Protein AF-A0A7Y8IAD5-F1 (afdb_monomer_lite)

Radius of gyration: 16.97 Å; chains: 1; bounding box: 49×31×34 Å

Secondary structure (DSSP, 8-state):
-HHHHHHHTT--HHHHHHHHHHHHT-TTS--SPPPPSSHHHHHHHHHHHHHHHHTTS---HHHHHHHHHHHHHTT--HHHHHHHHHHHHHHHHHHHHHHHHHHTT-

Structure (mmCIF, N/CA/C/O backbone):
data_AF-A0A7Y8IAD5-F1
#
_entry.id   AF-A0A7Y8IAD5-F1
#
loop_
_atom_site.group_PDB
_atom_site.id
_atom_site.type_symbol
_atom_site.label_atom_id
_atom_site.label_alt_id
_atom_site.label_comp_id
_atom_site.label_asym_id
_atom_site.label_entity_id
_atom_site.label_seq_id
_atom_site.pdbx_PDB_ins_code
_atom_site.Cartn_x
_atom_site.Cartn_y
_atom_site.Cartn_z
_atom_site.occupancy
_atom_site.B_iso_or_equiv
_atom_site.auth_seq_id
_atom_site.auth_comp_id
_atom_site.auth_asym_id
_atom_site.auth_atom_id
_atom_site.pdbx_PDB_model_num
ATOM 1 N N . MET A 1 1 ? 12.356 -2.886 -3.088 1.00 66.75 1 MET A N 1
ATOM 2 C CA . MET A 1 1 ? 11.674 -3.958 -2.321 1.00 66.75 1 MET A CA 1
ATOM 3 C C . MET A 1 1 ? 11.079 -5.046 -3.227 1.00 66.75 1 MET A C 1
ATOM 5 O O . MET A 1 1 ? 11.380 -6.213 -3.013 1.00 66.75 1 MET A O 1
ATOM 9 N N . LEU A 1 2 ? 10.299 -4.703 -4.264 1.00 77.69 2 LEU A N 1
ATOM 10 C CA . LEU A 1 2 ? 9.707 -5.687 -5.190 1.00 77.69 2 LEU A CA 1
ATOM 11 C C . LEU A 1 2 ? 10.761 -6.478 -5.995 1.00 77.69 2 LEU A C 1
ATOM 13 O O . LEU A 1 2 ? 10.747 -7.705 -5.977 1.00 77.69 2 LEU A O 1
ATOM 17 N N . LYS A 1 3 ? 11.738 -5.788 -6.606 1.00 84.25 3 LYS A N 1
ATOM 18 C CA . LYS A 1 3 ? 12.818 -6.411 -7.403 1.00 84.25 3 LYS A CA 1
ATOM 19 C C . LYS A 1 3 ? 13.591 -7.480 -6.622 1.00 84.25 3 LYS A C 1
ATOM 21 O O . LYS A 1 3 ? 13.783 -8.593 -7.091 1.00 84.25 3 LYS A O 1
ATOM 26 N N . SER A 1 4 ? 13.952 -7.183 -5.372 1.00 83.00 4 SER A N 1
ATOM 27 C CA . SER A 1 4 ? 14.659 -8.130 -4.499 1.00 83.00 4 SER A CA 1
ATOM 28 C C . SER A 1 4 ? 13.843 -9.378 -4.153 1.00 83.00 4 SER A C 1
ATOM 30 O O . SER A 1 4 ? 14.429 -10.422 -3.891 1.00 83.00 4 SER A O 1
ATOM 32 N N . ILE A 1 5 ? 12.509 -9.285 -4.124 1.00 85.00 5 ILE A N 1
ATOM 33 C CA . ILE A 1 5 ? 11.641 -10.455 -3.932 1.00 85.00 5 ILE A CA 1
ATOM 34 C C . ILE A 1 5 ? 11.571 -11.249 -5.237 1.00 85.00 5 ILE A C 1
ATOM 36 O O . ILE A 1 5 ? 11.739 -12.463 -5.206 1.00 85.00 5 ILE A O 1
ATOM 40 N N . ALA A 1 6 ? 11.403 -10.572 -6.375 1.00 87.12 6 ALA A N 1
ATOM 41 C CA . ALA A 1 6 ? 11.337 -11.219 -7.681 1.00 87.12 6 ALA A CA 1
ATOM 42 C C . ALA A 1 6 ? 12.605 -12.039 -7.990 1.00 87.12 6 ALA A C 1
ATOM 44 O O . ALA A 1 6 ? 12.509 -13.207 -8.363 1.00 87.12 6 ALA A O 1
ATOM 45 N N . ILE A 1 7 ? 13.783 -11.474 -7.708 1.00 89.19 7 ILE A N 1
ATOM 46 C CA . ILE A 1 7 ? 15.074 -12.165 -7.845 1.00 89.19 7 ILE A CA 1
ATOM 47 C C . ILE A 1 7 ? 15.139 -13.403 -6.939 1.00 89.19 7 ILE A C 1
ATOM 49 O O . ILE A 1 7 ? 15.539 -14.476 -7.382 1.00 89.19 7 ILE A O 1
ATOM 53 N N . LYS A 1 8 ? 14.706 -13.293 -5.675 1.00 92.06 8 LYS A N 1
ATOM 54 C CA . LYS A 1 8 ? 14.694 -14.429 -4.731 1.00 92.06 8 LYS A CA 1
ATOM 55 C C . LYS A 1 8 ? 13.756 -15.558 -5.156 1.00 92.06 8 LYS A C 1
ATOM 57 O O . LYS A 1 8 ? 13.999 -16.704 -4.798 1.00 92.06 8 LYS A O 1
ATOM 62 N N . LEU A 1 9 ? 12.697 -15.235 -5.891 1.00 90.88 9 LEU A N 1
ATOM 63 C CA . LEU A 1 9 ? 11.754 -16.207 -6.440 1.00 90.88 9 LEU A CA 1
ATOM 64 C C . LEU A 1 9 ? 12.235 -16.817 -7.768 1.00 90.88 9 LEU A C 1
ATOM 66 O O . LEU A 1 9 ? 11.571 -17.704 -8.295 1.00 90.88 9 LEU A O 1
ATOM 70 N N . GLY A 1 10 ? 13.389 -16.382 -8.288 1.00 92.50 10 GLY A N 1
ATOM 71 C CA . GLY A 1 10 ? 13.981 -16.911 -9.517 1.00 92.50 10 GLY A CA 1
ATOM 72 C C . GLY A 1 10 ? 13.382 -16.333 -10.799 1.00 92.50 10 GLY A C 1
ATOM 73 O O . GLY A 1 10 ? 13.539 -16.934 -11.860 1.00 92.50 10 GLY A O 1
ATOM 74 N N . PHE A 1 11 ? 12.693 -15.190 -10.728 1.00 93.31 11 PHE A N 1
ATOM 75 C CA . PHE A 1 11 ? 12.215 -14.507 -11.928 1.00 93.31 11 PHE A CA 1
ATOM 76 C C . PHE A 1 11 ? 13.373 -13.836 -12.672 1.00 93.31 11 PHE A C 1
ATOM 78 O O . PHE A 1 11 ? 14.246 -13.224 -12.054 1.00 93.31 11 PHE A O 1
ATOM 85 N N . ALA A 1 12 ? 13.350 -13.926 -14.003 1.00 93.38 12 ALA A N 1
ATOM 86 C CA . ALA A 1 12 ? 14.280 -13.202 -14.861 1.00 93.38 12 ALA A CA 1
ATOM 87 C C . ALA A 1 12 ? 14.062 -11.685 -14.742 1.00 93.38 12 ALA A C 1
ATOM 89 O O . ALA A 1 12 ? 12.928 -11.235 -14.559 1.00 93.38 12 ALA A O 1
ATOM 90 N N . GLU A 1 13 ? 15.143 -10.912 -14.866 1.00 91.31 13 GLU A N 1
ATOM 91 C CA . GLU A 1 13 ? 15.111 -9.449 -14.759 1.00 91.31 13 GLU A CA 1
ATOM 92 C C . GLU A 1 13 ? 14.150 -8.821 -15.764 1.00 91.31 13 GLU A C 1
ATOM 94 O O . GLU A 1 13 ? 13.199 -8.136 -15.384 1.00 91.31 13 GLU A O 1
ATOM 99 N N . ASP A 1 14 ? 14.334 -9.177 -17.028 1.00 92.50 14 ASP A N 1
ATOM 100 C CA . ASP A 1 14 ? 13.557 -8.703 -18.167 1.00 92.50 14 ASP A CA 1
ATOM 101 C C . ASP A 1 14 ? 12.056 -8.944 -17.948 1.00 92.50 14 ASP A C 1
ATOM 103 O O . ASP A 1 14 ? 11.221 -8.084 -18.224 1.00 92.50 14 ASP A O 1
ATOM 107 N N . PHE A 1 15 ? 11.718 -10.099 -17.364 1.00 91.75 15 PHE A N 1
ATOM 108 C CA . PHE A 1 15 ? 10.343 -10.500 -17.105 1.00 91.75 15 PHE A CA 1
ATOM 109 C C . PHE A 1 15 ? 9.661 -9.615 -16.059 1.00 91.75 15 PHE A C 1
ATOM 111 O O . PHE A 1 15 ? 8.551 -9.129 -16.298 1.00 91.75 15 PHE A O 1
ATOM 118 N N . TYR A 1 16 ? 10.275 -9.409 -14.885 1.00 90.06 16 TYR A N 1
ATOM 119 C CA . TYR A 1 16 ? 9.615 -8.618 -13.844 1.00 90.06 16 TYR A CA 1
ATOM 120 C C . TYR A 1 16 ? 9.612 -7.125 -14.181 1.00 90.06 16 TYR A C 1
ATOM 122 O O . TYR A 1 16 ? 8.644 -6.450 -13.841 1.00 90.06 16 TYR A O 1
ATOM 130 N N . GLU A 1 17 ? 10.635 -6.606 -14.866 1.00 90.25 17 GLU A N 1
ATOM 131 C CA . GLU A 1 17 ? 10.659 -5.209 -15.319 1.00 90.25 17 GLU A CA 1
ATOM 132 C C . GLU A 1 17 ? 9.541 -4.942 -16.335 1.00 90.25 17 GLU A C 1
ATOM 134 O O . GLU A 1 17 ? 8.770 -3.990 -16.176 1.00 90.25 17 GLU A O 1
ATOM 139 N N . GLU A 1 18 ? 9.390 -5.813 -17.338 1.00 91.50 18 GLU A N 1
ATOM 140 C CA . GLU A 1 18 ? 8.318 -5.701 -18.328 1.00 91.50 18 GLU A CA 1
ATOM 141 C C . GLU A 1 18 ? 6.937 -5.840 -17.676 1.00 91.50 18 GLU A C 1
ATOM 143 O O . GLU A 1 18 ? 6.035 -5.041 -17.934 1.00 91.50 18 GLU A O 1
ATOM 148 N N . THR A 1 19 ? 6.783 -6.800 -16.763 1.00 89.88 19 THR A N 1
ATOM 149 C CA . THR A 1 19 ? 5.523 -7.015 -16.043 1.00 89.88 19 THR A CA 1
ATOM 150 C C . THR A 1 19 ? 5.131 -5.792 -15.215 1.00 89.88 19 THR A C 1
ATOM 152 O O . THR A 1 19 ? 3.983 -5.357 -15.284 1.00 89.88 19 THR A O 1
ATOM 155 N N . ILE A 1 20 ? 6.065 -5.198 -14.461 1.00 87.50 20 ILE A N 1
ATOM 156 C CA . ILE A 1 20 ? 5.802 -3.985 -13.669 1.00 87.50 20 ILE A CA 1
ATOM 157 C C . ILE A 1 20 ? 5.376 -2.838 -14.583 1.00 87.50 20 ILE A C 1
ATOM 159 O O . ILE A 1 20 ? 4.390 -2.160 -14.300 1.00 87.50 20 ILE A O 1
ATOM 163 N N . LYS A 1 21 ? 6.090 -2.635 -15.694 1.00 88.38 21 LYS A N 1
ATOM 164 C CA . LYS A 1 21 ? 5.775 -1.571 -16.649 1.00 88.38 21 LYS A CA 1
ATOM 165 C C . LYS A 1 21 ? 4.377 -1.744 -17.242 1.00 88.38 21 LYS A C 1
ATOM 167 O O . LYS A 1 21 ? 3.620 -0.780 -17.298 1.00 88.38 21 LYS A O 1
ATOM 172 N N . ASN A 1 22 ? 4.032 -2.965 -17.639 1.00 89.69 22 ASN A N 1
ATOM 173 C CA . ASN A 1 22 ? 2.741 -3.272 -18.244 1.00 89.69 22 ASN A CA 1
ATOM 174 C C . ASN A 1 22 ? 1.593 -3.174 -17.231 1.00 89.69 22 ASN A C 1
ATOM 176 O O . ASN A 1 22 ? 0.510 -2.730 -17.593 1.00 89.69 22 ASN A O 1
ATOM 180 N N . LEU A 1 23 ? 1.823 -3.524 -15.959 1.00 87.12 23 LEU A N 1
ATOM 181 C CA . LEU A 1 23 ? 0.827 -3.379 -14.892 1.00 87.12 23 LEU A CA 1
ATOM 182 C C . LEU A 1 23 ? 0.409 -1.920 -14.677 1.00 87.12 23 LEU A C 1
ATOM 184 O O . LEU A 1 23 ? -0.771 -1.659 -14.473 1.00 87.12 23 LEU A O 1
ATOM 188 N N . LEU A 1 24 ? 1.348 -0.974 -14.751 1.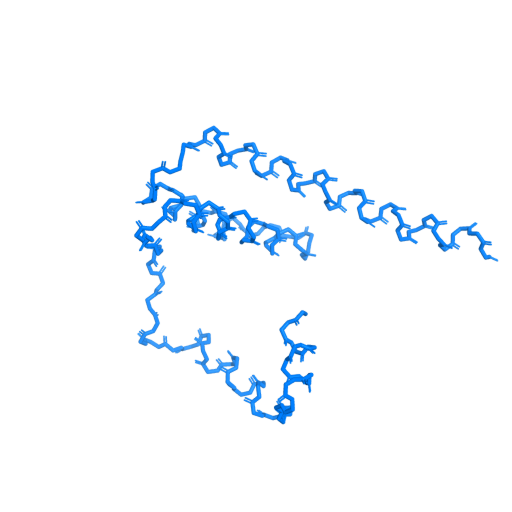00 80.69 24 LEU A N 1
ATOM 189 C CA . LEU A 1 24 ? 1.066 0.449 -14.518 1.00 80.69 24 LEU A CA 1
ATOM 190 C C . LEU A 1 24 ? 0.219 1.102 -15.618 1.00 80.69 24 LEU A C 1
ATOM 192 O O . LEU A 1 24 ? -0.385 2.140 -15.377 1.00 80.69 24 LEU A O 1
ATOM 196 N N . VAL A 1 25 ? 0.188 0.517 -16.816 1.00 85.56 25 VAL A N 1
ATOM 197 C CA . VAL A 1 25 ? -0.572 1.029 -17.971 1.00 85.56 25 VAL A CA 1
ATOM 198 C C . VAL A 1 25 ? -1.758 0.134 -18.333 1.00 85.56 25 VAL A C 1
ATOM 200 O O . VAL A 1 25 ? -2.349 0.284 -19.400 1.00 85.56 25 VAL A O 1
ATOM 203 N N . ASN A 1 26 ? -2.089 -0.831 -17.474 1.00 86.38 26 ASN A N 1
ATOM 204 C CA . ASN A 1 26 ? -3.121 -1.812 -17.759 1.00 86.38 26 ASN A CA 1
ATOM 205 C C . ASN A 1 26 ? -4.518 -1.213 -17.542 1.00 86.38 26 ASN A C 1
ATOM 207 O O . ASN A 1 26 ? -4.963 -1.053 -16.409 1.00 86.38 26 ASN A O 1
ATOM 211 N N . GLU A 1 27 ? -5.233 -0.965 -18.639 1.00 84.56 27 GLU A N 1
ATOM 212 C CA . GLU A 1 27 ? -6.602 -0.425 -18.651 1.00 84.56 27 GLU A CA 1
ATOM 213 C C . GLU A 1 27 ? -7.653 -1.330 -17.983 1.00 84.56 27 GLU A C 1
ATOM 215 O O . GLU A 1 27 ? -8.760 -0.889 -17.680 1.00 84.56 27 GLU A O 1
ATOM 220 N N . HIS A 1 28 ? -7.326 -2.600 -17.735 1.00 87.38 28 HIS A N 1
ATOM 221 C CA . H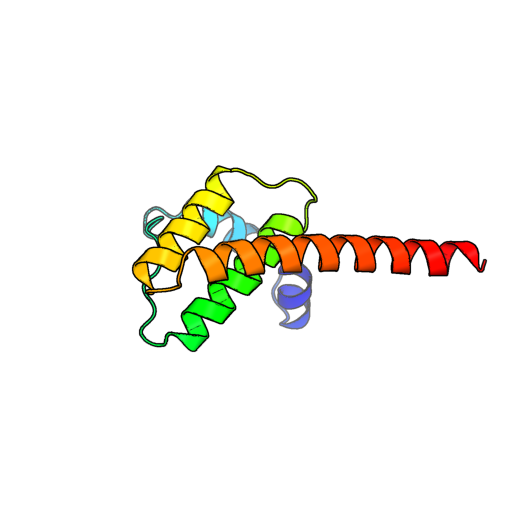IS A 1 28 ? -8.195 -3.532 -17.018 1.00 87.38 28 HIS A CA 1
ATOM 222 C C . HIS A 1 28 ? -8.004 -3.484 -15.496 1.00 87.38 28 HIS A C 1
ATOM 224 O O . HIS A 1 28 ? -8.770 -4.119 -14.767 1.00 87.38 28 HIS A O 1
ATOM 230 N N . ILE A 1 29 ? -6.996 -2.760 -14.999 1.00 82.62 29 ILE A N 1
ATOM 231 C CA . ILE A 1 29 ? -6.815 -2.520 -13.569 1.00 82.62 29 ILE A CA 1
ATOM 232 C C . ILE A 1 29 ? -7.564 -1.244 -13.212 1.00 82.62 29 ILE A C 1
ATOM 234 O O . ILE A 1 29 ? -7.232 -0.154 -13.661 1.00 82.62 29 ILE A O 1
ATOM 238 N N . SER A 1 30 ? -8.594 -1.397 -12.386 1.00 83.31 30 SER A N 1
ATOM 239 C CA . SER A 1 30 ? -9.353 -0.255 -11.894 1.00 83.31 30 SER A CA 1
ATOM 240 C C . SER A 1 30 ? -8.501 0.598 -10.955 1.00 83.31 30 SER A C 1
ATOM 242 O O . SER A 1 30 ? -7.901 0.077 -10.013 1.00 83.31 30 SER A O 1
ATOM 244 N N . GLU A 1 31 ? -8.517 1.912 -11.169 1.00 82.00 31 GLU A N 1
ATOM 245 C CA . GLU A 1 31 ? -7.964 2.899 -10.235 1.00 82.00 31 GLU A CA 1
ATOM 246 C C . GLU A 1 31 ? -8.909 3.182 -9.054 1.00 82.00 31 GLU A C 1
ATOM 248 O O . GLU A 1 31 ? -8.594 3.988 -8.176 1.00 82.00 31 GLU A O 1
ATOM 253 N N . GLU A 1 32 ? -10.082 2.544 -9.008 1.00 87.00 32 GLU A N 1
ATOM 254 C CA . GLU A 1 32 ? -11.040 2.746 -7.925 1.00 87.00 32 GLU A CA 1
ATOM 255 C C . GLU A 1 32 ? -10.510 2.209 -6.583 1.00 87.00 32 GLU A C 1
ATOM 257 O O . GLU A 1 32 ? -9.853 1.161 -6.532 1.00 87.00 32 GLU A O 1
ATOM 262 N N . PRO A 1 33 ? -10.819 2.882 -5.460 1.00 88.56 33 PRO A N 1
ATOM 263 C CA . PRO A 1 33 ? -10.393 2.430 -4.145 1.00 88.56 33 PRO A CA 1
ATOM 264 C C . PRO A 1 33 ? -10.953 1.040 -3.813 1.00 88.56 33 PRO A C 1
ATOM 266 O O . PRO A 1 33 ? -12.138 0.745 -3.993 1.00 88.56 33 PRO A O 1
ATOM 269 N N . ILE A 1 34 ? -10.092 0.175 -3.282 1.00 89.62 34 ILE A N 1
ATOM 270 C CA . ILE A 1 34 ? -10.407 -1.243 -3.092 1.00 89.62 34 ILE A CA 1
ATOM 271 C C . ILE A 1 34 ? -11.265 -1.433 -1.839 1.00 89.62 34 ILE A C 1
ATOM 273 O O . ILE A 1 34 ? -10.866 -1.056 -0.736 1.00 89.62 34 ILE A O 1
ATOM 277 N N . LYS A 1 35 ? -12.421 -2.093 -1.975 1.00 91.81 35 LYS A N 1
ATOM 278 C CA . LYS A 1 35 ? -13.229 -2.554 -0.836 1.00 91.81 35 LYS A CA 1
ATOM 279 C C . LYS A 1 35 ? -12.843 -3.979 -0.450 1.00 91.81 35 LYS A C 1
ATOM 281 O O . LYS A 1 35 ? -13.025 -4.910 -1.229 1.00 91.81 35 LYS A O 1
ATOM 286 N N . PHE A 1 36 ? -12.376 -4.164 0.776 1.00 91.62 36 PHE A N 1
ATOM 287 C CA . PHE A 1 36 ? -12.040 -5.474 1.318 1.00 91.62 36 PHE A CA 1
ATOM 288 C C . PHE A 1 36 ? -13.230 -6.078 2.064 1.00 91.62 36 PHE A C 1
ATOM 290 O O . PHE A 1 36 ? -14.007 -5.386 2.720 1.00 91.62 36 PHE A O 1
ATOM 297 N N . SER A 1 37 ? -13.342 -7.405 2.027 1.00 91.12 37 SER A N 1
ATOM 298 C CA . SER A 1 37 ? -14.338 -8.136 2.823 1.00 91.12 37 SER A CA 1
ATOM 299 C C . SER A 1 37 ? -13.976 -8.193 4.312 1.00 91.12 37 SER A C 1
ATOM 301 O O . SER A 1 37 ? -14.851 -8.381 5.152 1.00 91.12 37 SER A O 1
ATOM 303 N N . ASN A 1 38 ? -12.690 -8.049 4.649 1.00 92.44 38 ASN A N 1
ATOM 304 C CA . ASN A 1 38 ? -12.179 -8.124 6.015 1.00 92.44 38 ASN A CA 1
ATOM 305 C C . ASN A 1 38 ? -11.553 -6.787 6.427 1.00 92.44 38 ASN A C 1
ATOM 307 O O . ASN A 1 38 ? -10.572 -6.339 5.830 1.00 92.44 38 ASN A O 1
ATOM 311 N N . SER A 1 39 ? -12.079 -6.193 7.497 1.00 88.06 39 SER A N 1
ATOM 312 C CA . SER A 1 39 ? -11.622 -4.903 8.023 1.00 88.06 39 SER A CA 1
ATOM 313 C C . SER A 1 39 ? -10.167 -4.915 8.497 1.00 88.06 39 SER A C 1
ATOM 315 O O . SER A 1 39 ? -9.473 -3.911 8.359 1.00 88.06 39 SER A O 1
ATOM 317 N N . LYS A 1 40 ? -9.659 -6.047 9.002 1.00 88.81 40 LYS A N 1
ATOM 318 C CA . LYS A 1 40 ? -8.247 -6.173 9.401 1.00 88.81 40 LYS A CA 1
ATOM 319 C C . LYS A 1 40 ? -7.316 -6.097 8.195 1.00 88.81 40 LYS A C 1
ATOM 321 O O . LYS A 1 40 ? -6.256 -5.485 8.285 1.00 88.81 40 LYS A O 1
ATOM 326 N N . ILE A 1 41 ? -7.725 -6.695 7.074 1.00 90.81 41 ILE A N 1
ATOM 327 C CA . ILE A 1 41 ? -6.958 -6.645 5.824 1.00 90.81 41 ILE A CA 1
ATOM 328 C C . ILE A 1 41 ? -6.969 -5.218 5.281 1.00 90.81 41 ILE A C 1
ATOM 330 O O . ILE A 1 41 ? -5.907 -4.703 4.953 1.00 90.81 41 ILE A O 1
ATOM 334 N N . ALA A 1 42 ? -8.1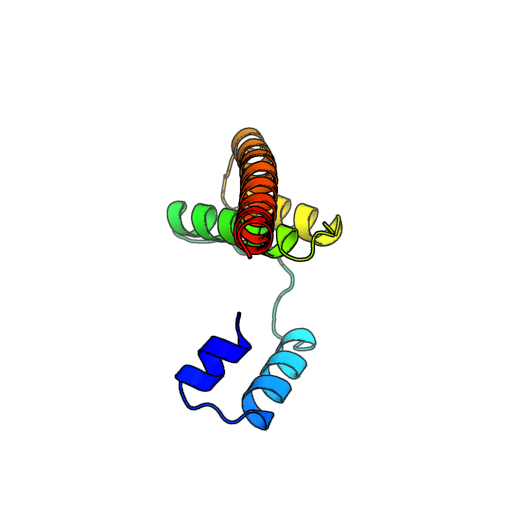29 -4.552 5.278 1.00 91.00 42 ALA A N 1
ATOM 335 C CA . ALA A 1 42 ? -8.220 -3.147 4.882 1.00 91.00 42 ALA A CA 1
ATOM 336 C C . ALA A 1 42 ? -7.294 -2.250 5.714 1.00 91.00 42 ALA A C 1
ATOM 338 O O . ALA A 1 42 ? -6.578 -1.417 5.167 1.00 91.00 42 ALA A O 1
ATOM 339 N N . PHE A 1 43 ? -7.279 -2.447 7.035 1.00 89.38 43 PHE A N 1
ATOM 340 C CA . PHE A 1 43 ? -6.426 -1.675 7.931 1.00 89.38 43 PHE A CA 1
ATOM 341 C C . PHE A 1 43 ? -4.936 -1.905 7.652 1.00 89.38 43 PHE A C 1
ATOM 343 O O . PHE A 1 43 ? -4.186 -0.938 7.529 1.00 89.38 43 PHE A O 1
ATOM 350 N N . SER A 1 44 ? -4.509 -3.166 7.505 1.00 89.25 44 SER A N 1
ATOM 351 C CA . SER A 1 44 ? -3.116 -3.484 7.161 1.00 89.25 44 SER A CA 1
ATOM 352 C C . SER A 1 44 ? -2.733 -2.884 5.814 1.00 89.25 44 SER A C 1
ATOM 354 O O . SER A 1 44 ? -1.690 -2.253 5.707 1.00 89.25 44 SER A O 1
ATOM 356 N N . PHE A 1 45 ? -3.606 -3.008 4.812 1.00 91.25 45 PHE A N 1
ATOM 357 C CA . PHE A 1 45 ? -3.375 -2.474 3.475 1.00 91.25 45 PHE A CA 1
ATOM 358 C C . PHE A 1 45 ? -3.170 -0.956 3.491 1.00 91.25 45 PHE A C 1
ATOM 360 O O . PHE A 1 45 ? -2.201 -0.464 2.923 1.00 91.25 45 PHE A O 1
ATOM 367 N N . VAL A 1 46 ? -4.039 -0.210 4.182 1.00 90.69 46 VAL A N 1
ATOM 368 C CA . VAL A 1 46 ? -3.907 1.250 4.299 1.00 90.69 46 VAL A CA 1
ATOM 369 C C . VAL A 1 46 ? -2.641 1.631 5.073 1.00 90.69 46 VAL A C 1
ATOM 371 O O . VAL A 1 46 ? -1.921 2.532 4.651 1.00 90.69 46 VAL A O 1
ATOM 374 N N . SER A 1 47 ? -2.329 0.932 6.167 1.00 88.75 47 SER A N 1
ATOM 375 C CA . SER A 1 47 ? -1.103 1.164 6.943 1.00 88.75 47 SER A CA 1
ATOM 376 C C . SER A 1 47 ? 0.163 0.919 6.113 1.00 88.75 47 SER A C 1
ATOM 378 O O . SER A 1 47 ? 1.089 1.729 6.141 1.00 88.75 47 SER A O 1
ATOM 380 N N . ASP A 1 48 ? 0.221 -0.188 5.377 1.00 87.56 48 ASP A N 1
ATOM 381 C CA . ASP A 1 48 ? 1.374 -0.541 4.546 1.00 87.56 48 ASP A CA 1
ATOM 382 C C . ASP A 1 48 ? 1.482 0.371 3.318 1.00 87.56 48 ASP A C 1
ATOM 384 O O . ASP A 1 48 ? 2.583 0.775 2.947 1.00 87.56 48 ASP A O 1
ATOM 388 N N . GLY A 1 49 ? 0.348 0.780 2.743 1.00 88.31 49 GLY A N 1
ATOM 389 C CA . GLY A 1 49 ? 0.289 1.782 1.682 1.00 88.31 49 GLY A CA 1
ATOM 390 C C . GLY A 1 49 ? 0.829 3.140 2.130 1.00 88.31 49 GLY A C 1
ATOM 391 O O . GLY A 1 49 ? 1.620 3.748 1.414 1.00 88.31 49 GLY A O 1
ATOM 392 N N . LEU A 1 50 ? 0.486 3.590 3.344 1.00 86.81 50 LEU A N 1
ATOM 393 C CA . LEU A 1 50 ? 1.049 4.815 3.921 1.00 86.81 50 LEU A CA 1
ATOM 394 C C . LEU A 1 50 ? 2.563 4.690 4.120 1.00 86.81 50 LEU A C 1
ATOM 396 O O . LEU A 1 50 ? 3.307 5.586 3.730 1.00 86.81 50 LEU A O 1
ATOM 400 N N . ARG A 1 51 ? 3.050 3.564 4.656 1.00 84.19 51 ARG A N 1
ATOM 401 C CA . ARG A 1 51 ? 4.498 3.309 4.781 1.00 84.19 51 ARG A CA 1
ATOM 402 C C . ARG A 1 51 ? 5.218 3.379 3.442 1.00 84.19 51 ARG A C 1
ATOM 404 O O . ARG A 1 51 ? 6.321 3.914 3.381 1.00 84.19 51 ARG A O 1
ATOM 411 N N . LEU A 1 52 ? 4.602 2.838 2.392 1.00 82.81 52 LEU A N 1
ATOM 412 C CA . LEU A 1 52 ? 5.155 2.883 1.046 1.00 82.81 52 LEU A CA 1
ATOM 413 C C . LEU A 1 52 ? 5.207 4.321 0.518 1.00 82.81 52 LEU A C 1
ATOM 415 O O . LEU A 1 52 ? 6.264 4.744 0.064 1.00 82.81 52 LEU A O 1
ATOM 419 N N . ALA A 1 53 ? 4.121 5.086 0.663 1.00 82.69 53 ALA A N 1
ATOM 420 C CA . ALA A 1 53 ? 4.061 6.493 0.255 1.00 82.69 53 ALA A CA 1
ATOM 421 C C . ALA A 1 53 ? 5.086 7.376 0.998 1.00 82.69 53 ALA A C 1
ATOM 423 O O . ALA A 1 53 ? 5.593 8.354 0.457 1.00 82.69 53 ALA A O 1
ATOM 424 N N . HIS A 1 54 ? 5.440 7.021 2.237 1.00 77.56 54 HIS A N 1
ATOM 425 C CA . HIS A 1 54 ? 6.480 7.708 3.010 1.00 77.56 54 HIS A CA 1
ATOM 426 C C . HIS A 1 54 ? 7.917 7.264 2.673 1.00 77.56 54 HIS A C 1
ATOM 428 O O . HIS A 1 54 ? 8.867 7.932 3.084 1.00 77.56 54 HIS A O 1
ATOM 434 N N . SER A 1 55 ? 8.106 6.167 1.931 1.00 74.06 55 SER A N 1
ATOM 435 C CA . SER A 1 55 ? 9.427 5.569 1.685 1.00 74.06 55 SER A CA 1
ATOM 436 C C . SER A 1 55 ? 10.366 6.476 0.886 1.00 74.06 55 SER A C 1
ATOM 438 O O . SER A 1 55 ? 11.570 6.465 1.132 1.00 74.06 55 SER A O 1
ATOM 440 N N . ASP A 1 56 ? 9.830 7.281 -0.032 1.00 69.44 56 ASP A N 1
ATOM 441 C CA . ASP A 1 56 ? 10.630 8.116 -0.938 1.00 69.44 56 ASP A CA 1
ATOM 442 C C . ASP A 1 56 ? 10.807 9.560 -0.422 1.00 69.44 56 ASP A C 1
ATOM 444 O O . ASP A 1 56 ? 11.201 10.454 -1.173 1.00 69.44 56 ASP A O 1
ATOM 448 N N . GLN A 1 57 ? 10.498 9.810 0.863 1.00 66.25 57 GLN A N 1
ATOM 449 C CA . GLN A 1 57 ? 10.532 11.126 1.538 1.00 66.25 57 GLN A CA 1
ATOM 450 C C . GLN A 1 57 ? 9.695 12.233 0.860 1.00 66.25 57 GLN A C 1
ATOM 452 O O . GLN A 1 57 ? 9.708 13.387 1.289 1.00 66.25 57 GLN A O 1
ATOM 457 N N . LYS A 1 58 ? 8.933 11.894 -0.182 1.00 69.56 58 LYS A N 1
ATOM 458 C CA . LYS A 1 58 ? 8.033 12.779 -0.918 1.00 69.56 58 LYS A CA 1
ATOM 459 C C . LYS A 1 58 ? 6.643 12.180 -0.879 1.00 69.56 58 LYS A C 1
ATOM 461 O O . LYS A 1 58 ? 6.379 11.170 -1.512 1.00 69.56 58 LYS A O 1
ATOM 466 N N . ILE A 1 59 ? 5.759 12.831 -0.140 1.00 68.62 59 ILE A N 1
ATOM 467 C CA . ILE A 1 59 ? 4.358 12.434 -0.075 1.00 68.62 59 ILE A CA 1
ATOM 468 C C . ILE A 1 59 ? 3.632 13.109 -1.233 1.00 68.62 59 ILE A C 1
ATOM 470 O O . ILE A 1 59 ? 3.488 14.338 -1.242 1.00 68.62 59 ILE A O 1
ATOM 474 N N . HIS A 1 60 ? 3.138 12.335 -2.196 1.00 79.25 60 HIS A N 1
ATOM 475 C CA . HIS A 1 60 ? 2.258 12.889 -3.214 1.00 79.25 60 HIS A CA 1
ATOM 476 C C . HIS A 1 60 ? 0.833 12.972 -2.664 1.00 79.25 60 HIS A C 1
ATOM 478 O O . HIS A 1 60 ? 0.259 11.989 -2.197 1.00 79.25 60 HIS A O 1
ATOM 484 N N . GLN A 1 61 ? 0.217 14.158 -2.735 1.00 82.62 61 GLN A N 1
ATOM 485 C CA . GLN A 1 61 ? -1.148 14.342 -2.224 1.00 82.62 61 GLN A CA 1
ATOM 486 C C . GLN A 1 61 ? -2.161 13.398 -2.883 1.00 82.62 61 GLN A C 1
ATOM 488 O O . GLN A 1 61 ? -3.113 12.984 -2.228 1.00 82.62 61 GLN A O 1
ATOM 493 N N . VAL A 1 62 ? -1.942 13.031 -4.149 1.00 85.00 62 VAL A N 1
ATOM 494 C CA . VAL A 1 62 ? -2.798 12.092 -4.888 1.00 85.00 62 VAL A CA 1
ATOM 495 C C . VAL A 1 62 ? -2.817 10.716 -4.217 1.00 85.00 62 VAL A C 1
ATOM 497 O O . VAL A 1 62 ? -3.889 10.146 -4.033 1.00 85.00 62 VAL A O 1
ATOM 500 N N . GLU A 1 63 ? -1.662 10.219 -3.771 1.00 83.75 63 GLU A N 1
ATOM 501 C CA . GLU A 1 63 ? -1.535 8.916 -3.104 1.00 83.75 63 GLU A CA 1
ATOM 502 C C . GLU A 1 63 ? -2.245 8.917 -1.749 1.00 83.75 63 GLU A C 1
ATOM 504 O O . GLU A 1 63 ? -3.017 8.008 -1.442 1.00 83.75 63 GLU A O 1
ATOM 509 N N . ILE A 1 64 ? -2.060 9.978 -0.955 1.00 88.19 64 ILE A N 1
ATOM 510 C CA . ILE A 1 64 ? -2.738 10.125 0.340 1.00 88.19 64 ILE A CA 1
ATOM 511 C C . ILE A 1 64 ? -4.247 10.243 0.161 1.00 88.19 64 ILE A C 1
ATOM 513 O O . ILE A 1 64 ? -5.003 9.613 0.898 1.00 88.19 64 ILE A O 1
ATOM 517 N N . GLN A 1 65 ? -4.705 11.020 -0.822 1.00 89.88 65 GLN A N 1
ATOM 518 C CA . GLN A 1 65 ? -6.129 11.127 -1.122 1.00 89.88 65 GLN A CA 1
ATOM 519 C C . GLN A 1 65 ? -6.708 9.781 -1.558 1.00 89.88 65 GLN A C 1
ATOM 521 O O . GLN A 1 65 ? -7.810 9.428 -1.136 1.00 89.88 65 GLN A O 1
ATOM 526 N N . TRP A 1 66 ? -5.971 9.004 -2.352 1.00 90.81 66 TRP A N 1
ATOM 527 C CA . TRP A 1 66 ? -6.393 7.672 -2.769 1.00 90.81 66 TRP A CA 1
ATOM 528 C C . TRP A 1 66 ? -6.473 6.693 -1.586 1.00 90.81 66 TRP A C 1
ATOM 530 O O . TRP A 1 66 ? -7.482 6.002 -1.409 1.00 90.81 66 TRP A O 1
ATOM 540 N N . LEU A 1 67 ? -5.470 6.692 -0.703 1.00 90.81 67 LEU A N 1
ATOM 541 C CA . LEU A 1 67 ? -5.476 5.887 0.523 1.00 90.81 67 LEU A CA 1
ATOM 542 C C . LEU A 1 67 ? -6.586 6.318 1.487 1.00 90.81 67 LEU A C 1
ATOM 544 O O . LEU A 1 67 ? -7.225 5.461 2.098 1.00 90.81 67 LEU A O 1
ATOM 548 N N . ARG A 1 68 ? -6.885 7.621 1.574 1.00 91.44 68 ARG A N 1
ATOM 549 C CA . ARG A 1 68 ? -8.004 8.143 2.372 1.00 91.44 68 ARG A CA 1
ATOM 550 C C . ARG A 1 68 ? -9.345 7.664 1.817 1.00 91.44 68 ARG A C 1
ATOM 552 O O . ARG A 1 68 ? -10.179 7.192 2.583 1.00 91.44 68 ARG A O 1
ATOM 559 N N . LYS A 1 69 ? -9.550 7.709 0.495 1.00 91.81 69 LYS A N 1
ATOM 560 C CA . LYS A 1 69 ? -10.755 7.144 -0.140 1.00 91.81 69 LYS A CA 1
ATOM 561 C C . LYS A 1 69 ? -10.882 5.644 0.141 1.00 91.81 69 LYS A C 1
ATOM 563 O O . LYS A 1 69 ? -11.963 5.183 0.502 1.00 91.81 69 LYS A O 1
ATOM 568 N N . THR A 1 70 ? -9.778 4.900 0.054 1.00 91.88 70 THR A N 1
ATOM 569 C CA . THR A 1 70 ? -9.740 3.471 0.407 1.00 91.88 70 THR A CA 1
ATOM 570 C C . THR A 1 70 ? -10.127 3.253 1.872 1.00 91.88 70 THR A C 1
ATOM 572 O O . THR A 1 70 ? -10.938 2.377 2.167 1.00 91.88 70 THR A O 1
ATOM 575 N N . ALA A 1 71 ? -9.619 4.069 2.797 1.00 91.56 71 ALA A N 1
ATOM 576 C CA . ALA A 1 71 ? -9.969 3.996 4.213 1.00 91.56 71 ALA A CA 1
ATOM 577 C C . ALA A 1 71 ? -11.475 4.215 4.447 1.00 91.56 71 ALA A C 1
ATOM 579 O O . ALA A 1 71 ? -12.117 3.404 5.118 1.00 91.56 71 ALA A O 1
ATOM 580 N N . VAL A 1 72 ? -12.057 5.238 3.811 1.00 92.25 72 VAL A N 1
ATOM 581 C CA . VAL A 1 72 ? -13.489 5.566 3.910 1.00 92.25 72 VAL A CA 1
ATOM 582 C C . VAL A 1 72 ? -14.371 4.417 3.412 1.00 92.25 72 VAL A C 1
ATOM 584 O O . VAL A 1 72 ? -15.285 4.000 4.121 1.00 92.25 72 VAL A O 1
ATOM 587 N N . ILE A 1 73 ? -14.080 3.840 2.239 1.00 93.69 73 ILE A N 1
ATOM 588 C CA . ILE A 1 73 ? -14.871 2.721 1.681 1.00 93.69 73 ILE A CA 1
ATOM 589 C C . ILE A 1 73 ? -14.819 1.469 2.576 1.00 93.69 73 ILE A C 1
ATOM 591 O O . ILE A 1 73 ? -15.750 0.657 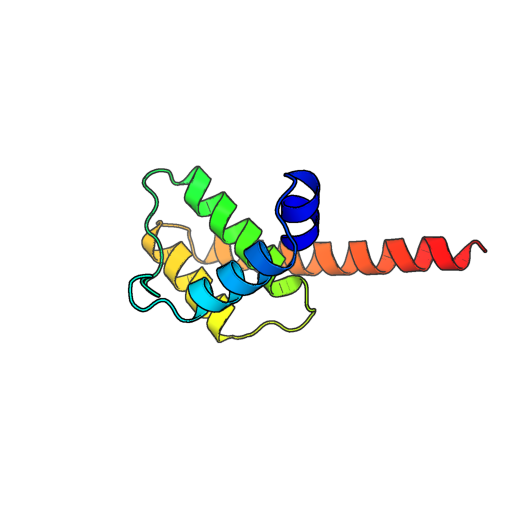2.581 1.00 93.69 73 ILE A O 1
ATOM 595 N N . ASN A 1 74 ? -13.752 1.323 3.364 1.00 92.19 74 ASN A N 1
ATOM 596 C CA . ASN A 1 74 ? -13.567 0.220 4.302 1.00 92.19 74 ASN A CA 1
ATOM 597 C C . ASN A 1 74 ? -14.006 0.540 5.742 1.00 92.19 74 ASN A C 1
ATOM 599 O O . ASN A 1 74 ? -13.756 -0.268 6.637 1.00 92.19 74 ASN A O 1
ATOM 603 N N . ASN A 1 75 ? -14.696 1.665 5.971 1.00 90.81 75 ASN A N 1
ATOM 604 C CA . ASN A 1 75 ? -15.161 2.120 7.290 1.00 90.81 75 ASN A CA 1
ATOM 605 C C . ASN A 1 75 ? -14.026 2.298 8.314 1.00 90.81 75 ASN A C 1
ATOM 607 O O . ASN A 1 75 ? -14.182 2.000 9.499 1.00 90.81 75 ASN A O 1
ATOM 611 N N . ILE A 1 76 ? -12.860 2.747 7.853 1.00 89.12 76 ILE A N 1
ATOM 612 C CA . ILE A 1 76 ? -11.766 3.155 8.730 1.00 89.12 76 ILE A CA 1
ATOM 613 C C . ILE A 1 76 ? -11.986 4.627 9.078 1.00 89.12 76 ILE A C 1
ATOM 615 O O . ILE A 1 76 ? -12.038 5.476 8.190 1.00 89.12 76 ILE A O 1
ATOM 619 N N . ASP A 1 77 ? -12.118 4.912 10.373 1.00 88.62 77 ASP A N 1
ATOM 620 C CA . ASP A 1 77 ? -12.342 6.268 10.878 1.00 88.62 77 ASP A CA 1
ATOM 621 C C . ASP A 1 77 ? -11.225 7.230 10.456 1.00 88.62 77 ASP A C 1
ATOM 623 O O . ASP A 1 77 ? -10.039 6.888 10.496 1.00 88.62 77 ASP A O 1
ATOM 627 N N . GLU A 1 78 ? -11.595 8.469 10.141 1.00 84.69 78 GLU A N 1
ATOM 628 C CA . GLU A 1 78 ? -10.649 9.513 9.734 1.00 84.69 78 GLU A CA 1
ATOM 629 C C . GLU A 1 78 ? -9.610 9.806 10.827 1.00 84.69 78 GLU A C 1
ATOM 631 O O . GLU A 1 78 ? -8.426 9.947 10.544 1.00 84.69 78 GLU A O 1
ATOM 636 N N . THR A 1 79 ? -10.005 9.757 12.100 1.00 85.31 79 THR A N 1
ATOM 637 C CA . THR A 1 79 ? -9.079 9.872 13.238 1.00 85.31 79 THR A CA 1
ATOM 638 C C . THR A 1 79 ? -8.040 8.754 13.281 1.00 85.31 79 THR A C 1
ATOM 640 O O . THR A 1 79 ? -6.882 9.018 13.59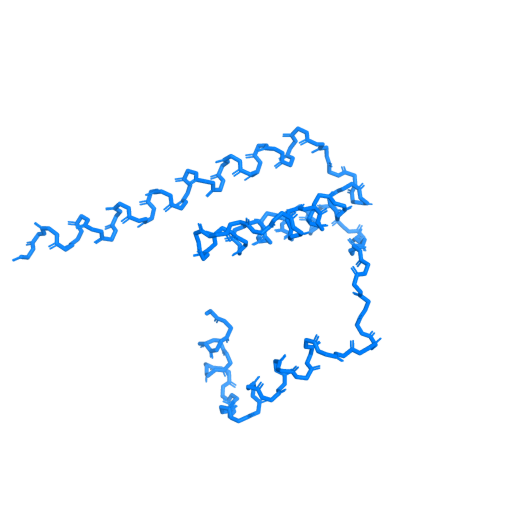8 1.00 85.31 79 THR A O 1
ATOM 643 N N . LYS A 1 80 ? -8.410 7.513 12.937 1.00 82.56 80 LYS A N 1
ATOM 644 C CA . LYS A 1 80 ? -7.450 6.398 12.848 1.00 82.56 80 LYS A CA 1
ATOM 645 C C . LYS A 1 80 ? -6.516 6.571 11.657 1.00 82.56 80 LYS A C 1
ATOM 647 O O . LYS A 1 80 ? -5.341 6.231 11.753 1.00 82.56 80 LYS A O 1
ATOM 652 N N . PHE A 1 81 ? -7.026 7.100 10.548 1.00 86.25 81 PHE A N 1
ATOM 653 C CA . PHE A 1 81 ? -6.221 7.399 9.370 1.00 86.25 81 PHE A CA 1
ATOM 654 C C . PHE A 1 81 ? -5.168 8.483 9.658 1.00 86.25 81 PHE A C 1
ATOM 656 O O . PHE A 1 81 ? -3.997 8.287 9.346 1.00 86.25 81 PHE A O 1
ATOM 663 N N . GLU A 1 82 ? -5.544 9.571 10.333 1.00 85.50 82 GLU A N 1
ATOM 664 C CA . GLU A 1 82 ? -4.601 10.623 10.743 1.00 85.50 82 GLU A CA 1
ATOM 665 C C . GLU A 1 82 ? -3.552 10.107 11.741 1.00 85.50 82 GLU A C 1
ATOM 667 O O . GLU A 1 82 ? -2.362 10.386 11.600 1.00 85.50 82 GLU A O 1
ATOM 672 N N . GLN A 1 83 ? -3.956 9.271 12.705 1.00 84.19 83 GLN A N 1
ATOM 673 C CA . GLN A 1 83 ? -3.011 8.608 13.614 1.00 84.19 83 GLN A CA 1
ATOM 674 C C . GLN A 1 83 ? -2.009 7.721 12.867 1.00 84.19 83 GLN A C 1
ATOM 676 O O . GLN A 1 83 ? -0.831 7.690 13.226 1.00 84.19 83 GLN A O 1
ATOM 681 N N . LEU A 1 84 ? -2.453 7.003 11.829 1.00 82.12 84 LEU A N 1
ATOM 682 C CA . LEU A 1 84 ? -1.571 6.194 10.990 1.00 82.12 84 LEU A CA 1
ATOM 683 C C . LEU A 1 84 ? -0.584 7.062 10.207 1.00 82.12 84 LEU A C 1
ATOM 685 O O . LEU A 1 84 ? 0.579 6.682 10.102 1.00 82.12 84 LEU A O 1
ATOM 689 N N . ILE A 1 85 ? -1.003 8.214 9.682 1.00 82.19 85 ILE A N 1
ATOM 690 C CA . ILE A 1 85 ? -0.087 9.149 9.014 1.00 82.19 85 ILE A CA 1
ATOM 691 C C . ILE A 1 85 ? 0.998 9.609 9.992 1.00 82.19 85 ILE A C 1
ATOM 693 O O . ILE A 1 85 ? 2.185 9.521 9.682 1.00 82.19 85 ILE A O 1
ATOM 697 N N . GLU A 1 86 ? 0.607 10.050 11.188 1.00 80.00 86 GLU A N 1
ATOM 698 C CA . GLU A 1 86 ? 1.557 10.588 12.163 1.00 80.00 86 GLU A CA 1
ATOM 699 C C . GLU A 1 86 ? 2.532 9.518 12.672 1.00 80.00 86 GLU A C 1
ATOM 701 O O . GLU A 1 86 ? 3.746 9.717 12.656 1.00 80.00 86 GLU A O 1
ATOM 706 N N . SER A 1 87 ? 2.022 8.325 12.993 1.00 77.25 87 SER A N 1
ATOM 707 C CA . SER A 1 87 ? 2.847 7.192 13.439 1.00 77.25 87 SER A CA 1
ATOM 708 C C . SER A 1 87 ? 3.889 6.770 12.396 1.00 77.25 87 SER A C 1
ATOM 710 O O . SER A 1 87 ? 4.970 6.289 12.742 1.00 77.25 87 SER A O 1
ATOM 712 N N . ASN A 1 88 ? 3.571 6.912 11.105 1.00 69.12 88 ASN A N 1
ATOM 713 C CA . ASN A 1 88 ? 4.479 6.531 10.027 1.00 69.12 88 ASN A CA 1
ATOM 714 C C . ASN A 1 88 ? 5.538 7.605 9.731 1.00 69.12 88 ASN A C 1
ATOM 716 O O . ASN A 1 88 ? 6.646 7.220 9.362 1.00 69.12 88 ASN A O 1
ATOM 720 N N . LYS A 1 89 ? 5.271 8.899 9.985 1.00 66.50 89 LYS A N 1
ATOM 721 C CA . LYS A 1 89 ? 6.311 9.950 9.961 1.00 66.50 89 LYS A CA 1
ATOM 722 C C . LYS A 1 89 ? 7.406 9.679 10.998 1.00 66.50 89 LYS A C 1
ATOM 724 O O . LYS A 1 89 ? 8.591 9.677 10.666 1.00 66.50 89 LYS A O 1
ATOM 729 N N . GLU A 1 90 ? 7.010 9.363 12.232 1.00 58.66 90 GLU A N 1
ATOM 730 C CA . GLU A 1 90 ? 7.952 9.082 13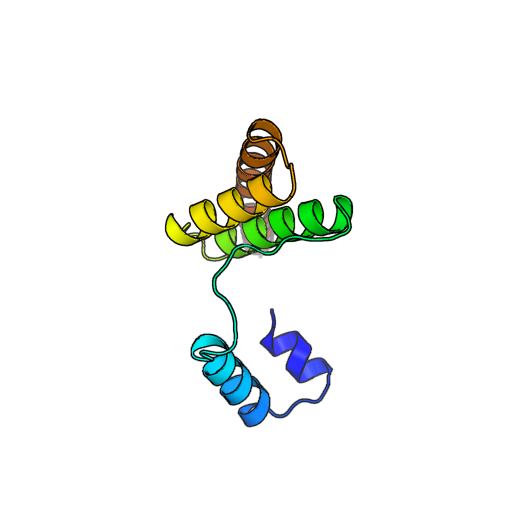.326 1.00 58.66 90 GLU A CA 1
ATOM 731 C C . GLU A 1 90 ? 8.811 7.831 13.063 1.00 58.66 90 GLU A C 1
ATOM 733 O O . GLU A 1 90 ? 9.989 7.770 13.432 1.00 58.66 90 GLU A O 1
ATOM 738 N N . ALA A 1 91 ? 8.230 6.815 12.417 1.00 57.66 91 ALA A N 1
ATOM 739 C CA . ALA A 1 91 ? 8.927 5.579 12.079 1.00 57.66 91 ALA A CA 1
ATOM 740 C C . ALA A 1 91 ? 9.993 5.785 10.987 1.00 57.66 91 ALA A C 1
ATOM 742 O O . ALA A 1 91 ? 11.062 5.170 11.057 1.00 57.66 91 ALA A O 1
ATOM 743 N N . THR A 1 92 ? 9.737 6.656 10.004 1.00 54.72 92 THR A N 1
ATOM 744 C CA . THR A 1 92 ? 10.733 7.032 8.989 1.00 54.72 92 THR A CA 1
ATOM 745 C C . THR A 1 92 ? 11.880 7.860 9.572 1.00 54.72 92 THR A C 1
ATOM 747 O O . THR A 1 92 ? 13.039 7.577 9.257 1.00 54.72 92 THR A O 1
ATOM 750 N N . ASP A 1 93 ? 11.597 8.788 10.491 1.00 52.38 93 ASP A N 1
ATOM 751 C CA . ASP A 1 93 ? 12.631 9.609 11.140 1.00 52.38 93 ASP A CA 1
ATOM 752 C C . ASP A 1 93 ? 13.581 8.771 12.009 1.00 52.38 93 ASP A C 1
ATOM 754 O O . ASP A 1 93 ? 14.804 8.925 11.942 1.00 52.38 93 ASP A O 1
ATOM 758 N N . LYS A 1 94 ? 13.050 7.802 12.768 1.00 50.34 94 LYS A N 1
ATOM 759 C CA . LYS A 1 94 ? 13.878 6.888 13.577 1.00 50.34 94 LYS A CA 1
ATOM 760 C C . LYS A 1 94 ? 14.772 5.976 12.740 1.00 50.34 94 LYS A C 1
ATOM 762 O O . LYS A 1 94 ? 15.897 5.687 13.151 1.00 50.34 94 LYS A O 1
ATOM 767 N N . LYS A 1 95 ? 14.293 5.508 11.584 1.00 50.62 95 LYS A N 1
ATOM 768 C CA . LYS A 1 95 ? 15.065 4.609 10.713 1.00 50.62 95 LYS A CA 1
ATOM 769 C C . LYS A 1 95 ? 16.227 5.342 10.039 1.00 50.62 95 LYS A C 1
ATOM 771 O O . LYS A 1 95 ? 17.328 4.805 10.000 1.00 50.62 95 LYS A O 1
ATOM 776 N N . SER A 1 96 ? 15.995 6.590 9.625 1.00 47.47 96 SER A N 1
ATOM 777 C CA . SER A 1 96 ? 17.030 7.495 9.115 1.00 47.47 96 SER A CA 1
ATOM 778 C C . SER A 1 96 ? 18.132 7.730 10.160 1.00 47.47 96 SER A C 1
ATOM 780 O O . SER A 1 96 ? 19.309 7.506 9.891 1.00 47.47 96 SER A O 1
ATOM 782 N N . HIS A 1 97 ? 17.766 8.064 11.404 1.00 44.19 97 HIS A N 1
ATOM 783 C CA . HIS A 1 97 ? 18.745 8.332 12.467 1.00 44.19 97 HIS A CA 1
ATOM 784 C C . HIS A 1 97 ? 19.594 7.110 12.861 1.00 44.19 97 HIS A C 1
ATOM 786 O O . HIS A 1 97 ? 20.779 7.249 13.166 1.00 44.19 97 HIS A O 1
ATOM 792 N N . SER A 1 98 ? 19.015 5.906 12.832 1.00 52.66 98 SER A N 1
ATOM 793 C CA . SER A 1 98 ? 19.742 4.676 13.166 1.00 52.66 98 SER A CA 1
ATOM 794 C C . SER A 1 98 ? 20.799 4.297 12.125 1.00 52.66 98 SER A C 1
ATOM 796 O O . SER A 1 98 ? 21.809 3.703 12.500 1.00 52.66 98 SER A O 1
ATOM 798 N N . GLU A 1 99 ? 20.587 4.613 10.843 1.00 48.53 99 GLU A N 1
ATOM 799 C CA . GLU A 1 99 ? 21.582 4.348 9.797 1.00 48.53 99 GLU A CA 1
ATOM 800 C C . GLU A 1 99 ? 22.791 5.280 9.949 1.00 48.53 99 GLU A C 1
ATOM 802 O O . GLU A 1 99 ? 23.925 4.804 9.943 1.00 48.53 99 GLU A O 1
ATOM 807 N N . TYR A 1 100 ? 22.581 6.575 10.215 1.00 54.16 100 TYR A N 1
ATOM 808 C CA . TYR A 1 100 ? 23.686 7.518 10.452 1.00 54.16 100 TYR A CA 1
ATOM 809 C C . TYR A 1 100 ? 24.473 7.230 11.737 1.00 54.16 100 TYR A C 1
ATOM 811 O O . TYR A 1 100 ? 25.691 7.398 11.747 1.00 54.16 100 TYR A O 1
ATOM 819 N N . ALA A 1 101 ? 23.814 6.744 12.796 1.00 56.34 101 ALA A N 1
ATOM 820 C CA . ALA A 1 101 ? 24.486 6.378 14.045 1.00 56.34 101 ALA A CA 1
ATOM 821 C C . ALA A 1 101 ? 25.519 5.248 13.855 1.00 56.34 101 ALA A C 1
ATOM 823 O O . ALA A 1 101 ? 26.584 5.269 14.471 1.00 56.34 101 ALA A O 1
ATOM 824 N N . LEU A 1 102 ? 25.238 4.286 12.970 1.00 53.09 102 LEU A N 1
ATOM 825 C CA . LEU A 1 102 ? 26.177 3.219 12.605 1.00 53.09 102 LEU A CA 1
ATOM 826 C C . LEU A 1 102 ? 27.373 3.747 11.799 1.00 53.09 102 LEU A C 1
ATOM 828 O O . LEU A 1 102 ? 28.490 3.278 12.001 1.00 53.09 102 LEU A O 1
ATOM 832 N N . PHE A 1 103 ? 27.163 4.752 10.942 1.00 51.12 103 PHE A N 1
ATOM 833 C CA . PHE A 1 103 ? 28.245 5.398 10.188 1.00 51.12 103 PHE A CA 1
ATOM 834 C C . PHE A 1 103 ? 29.133 6.312 11.042 1.00 51.12 103 PHE A C 1
ATOM 836 O O . PHE A 1 103 ? 30.263 6.568 10.653 1.00 51.12 103 PHE A O 1
ATOM 843 N N . SER A 1 104 ? 28.664 6.780 12.202 1.00 52.22 104 SER A N 1
ATOM 844 C CA . SER A 1 104 ? 29.461 7.604 13.127 1.00 52.22 104 SER A CA 1
ATOM 845 C C . SER A 1 104 ? 30.383 6.818 14.075 1.00 52.22 104 SER A C 1
ATOM 847 O O . SER A 1 104 ? 31.063 7.427 14.898 1.00 52.22 104 SER A O 1
ATOM 849 N N . ILE A 1 105 ? 30.387 5.482 14.000 1.00 63.94 105 ILE A N 1
ATOM 850 C CA . ILE A 1 105 ? 31.200 4.598 14.862 1.00 63.94 105 ILE A CA 1
ATOM 851 C C . ILE A 1 105 ? 32.468 4.088 14.138 1.00 63.94 105 ILE A C 1
ATOM 853 O O . ILE A 1 105 ? 33.308 3.432 14.755 1.00 63.94 105 ILE A O 1
ATOM 857 N N . ILE A 1 106 ? 32.641 4.414 12.854 1.00 50.94 106 ILE A N 1
ATOM 858 C CA . ILE A 1 106 ? 33.807 4.056 12.024 1.00 50.94 106 ILE A CA 1
ATOM 859 C C . ILE A 1 106 ? 34.588 5.316 11.659 1.00 50.94 106 ILE A C 1
ATOM 861 O O . ILE A 1 106 ? 35.834 5.229 11.620 1.00 50.94 106 ILE A O 1
#

pLDDT: mean 80.6, std 13.69, range [44.19, 93.69]

Sequence (106 aa):
MLKSIAIKLGFAEDFYEETIKNLLVNEHISEEPIKFSNSKIAFSFVSDGLRLAHSDQKIHQVEIQWLRKTAVINNIDETKFEQLIESNKEATDKKSHSEYALFSII

Foldseek 3Di:
DVQVVCVVVVHDPVVVVVVVVCVVVPPPDDLAQDADPDLVVLLVVLLVLLLVCPPVVDRDVVSLVSSVNNCVNSVNDPVVSVVSNVVSVVVVVVVVVVVVVVVVVD